Protein AF-A0A839P437-F1 (afdb_monomer_lite)

pLDDT: mean 79.45, std 20.84, range [29.23, 98.38]

Structure (mmCIF, N/CA/C/O backbone):
data_AF-A0A839P437-F1
#
_entry.id   AF-A0A839P437-F1
#
loop_
_atom_site.group_PDB
_atom_site.id
_atom_site.type_symbol
_atom_site.label_atom_id
_atom_site.label_alt_id
_atom_site.label_comp_id
_atom_site.label_asym_id
_atom_site.label_entity_id
_atom_site.label_seq_id
_atom_site.pdbx_PDB_ins_code
_atom_site.Cartn_x
_atom_site.Cartn_y
_atom_site.Cartn_z
_atom_site.occupancy
_atom_site.B_iso_or_equiv
_atom_site.auth_seq_id
_atom_site.auth_comp_id
_atom_site.auth_asym_id
_atom_site.auth_atom_id
_atom_site.pdbx_PDB_model_num
ATOM 1 N N . MET A 1 1 ? 17.035 29.977 -78.213 1.00 38.50 1 MET A N 1
ATOM 2 C CA . MET A 1 1 ? 16.455 31.043 -77.373 1.00 38.50 1 MET A CA 1
ATOM 3 C C . MET A 1 1 ? 16.737 30.672 -75.929 1.00 38.50 1 MET A C 1
ATOM 5 O O . MET A 1 1 ? 16.212 29.687 -75.433 1.00 38.50 1 MET A O 1
ATOM 9 N N . THR A 1 2 ? 17.720 31.352 -75.355 1.00 38.84 2 THR A N 1
ATOM 10 C CA . THR A 1 2 ? 18.320 31.096 -74.038 1.00 38.84 2 THR A CA 1
ATOM 11 C C . THR A 1 2 ? 17.521 31.809 -72.953 1.00 38.84 2 THR A C 1
ATOM 13 O O . THR A 1 2 ? 16.998 32.876 -73.256 1.00 38.84 2 THR A O 1
ATOM 16 N N . LEU A 1 3 ? 17.492 31.248 -71.732 1.00 29.23 3 LEU A N 1
ATOM 17 C CA . LEU A 1 3 ? 17.346 31.863 -70.385 1.00 29.23 3 LEU A CA 1
ATOM 18 C C . LEU A 1 3 ? 16.605 30.852 -69.481 1.00 29.23 3 LEU A C 1
ATOM 20 O O . LEU A 1 3 ? 15.608 30.296 -69.912 1.00 29.23 3 LEU A O 1
ATOM 24 N N . ARG A 1 4 ? 16.938 30.559 -68.222 1.00 31.55 4 ARG A N 1
ATOM 25 C CA . ARG A 1 4 ? 18.086 30.745 -67.313 1.00 31.55 4 ARG A CA 1
ATOM 26 C C . ARG A 1 4 ? 17.737 29.859 -66.090 1.00 31.55 4 ARG A C 1
ATOM 28 O O . ARG A 1 4 ? 16.561 29.738 -65.760 1.00 31.55 4 ARG A O 1
ATOM 35 N N . ARG A 1 5 ? 18.715 29.245 -65.411 1.00 40.25 5 ARG A N 1
ATOM 36 C CA . ARG A 1 5 ? 18.494 28.565 -64.112 1.00 40.25 5 ARG A CA 1
ATOM 37 C C . ARG A 1 5 ? 18.043 29.579 -63.046 1.00 40.25 5 ARG A C 1
ATOM 39 O O . ARG A 1 5 ? 18.681 30.632 -62.974 1.00 40.25 5 ARG A O 1
ATOM 46 N N . PRO A 1 6 ? 17.070 29.266 -62.171 1.00 48.81 6 PRO A N 1
ATOM 47 C CA . PRO A 1 6 ? 16.937 29.981 -60.916 1.00 48.81 6 PRO A CA 1
ATOM 48 C C . PRO A 1 6 ? 18.006 29.518 -59.918 1.00 48.81 6 PRO A C 1
ATOM 50 O O . PRO A 1 6 ? 18.280 28.333 -59.730 1.00 48.81 6 PRO A O 1
ATOM 53 N N . SER A 1 7 ? 18.642 30.532 -59.353 1.00 42.53 7 SER A N 1
ATOM 54 C CA . SER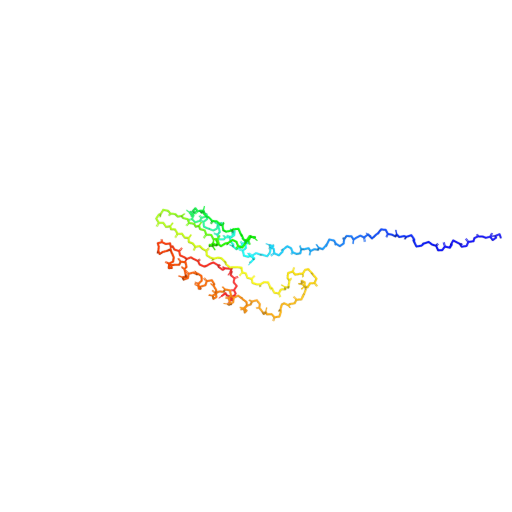 A 1 7 ? 1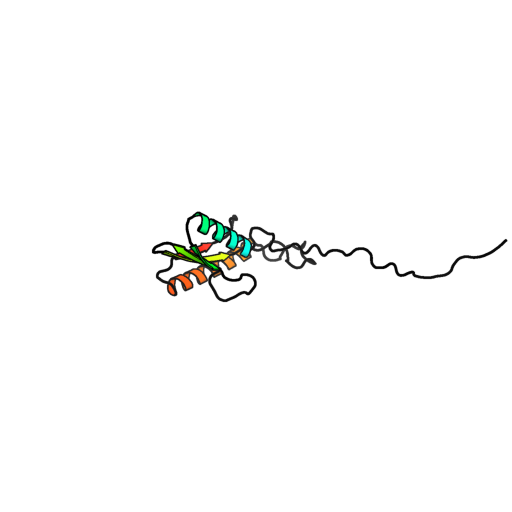9.625 30.561 -58.283 1.00 42.53 7 SER A CA 1
ATOM 55 C C . SER A 1 7 ? 18.991 30.315 -56.913 1.00 42.53 7 SER A C 1
ATOM 57 O O . SER A 1 7 ? 17.906 30.817 -56.649 1.00 42.53 7 SER A O 1
ATOM 59 N N . ASN A 1 8 ? 19.732 29.612 -56.056 1.00 45.66 8 ASN A N 1
ATOM 60 C CA . ASN A 1 8 ? 19.726 29.638 -54.591 1.00 45.66 8 ASN A CA 1
ATOM 61 C C . ASN A 1 8 ? 18.604 30.431 -53.894 1.00 45.66 8 ASN A C 1
ATOM 63 O O . ASN A 1 8 ? 18.656 31.656 -53.805 1.00 45.66 8 ASN A O 1
ATOM 67 N N . GLY A 1 9 ? 17.711 29.688 -53.249 1.00 35.50 9 GLY A N 1
ATOM 68 C CA . GLY A 1 9 ? 16.966 30.111 -52.072 1.00 35.50 9 GLY A CA 1
ATOM 69 C C . GLY A 1 9 ? 16.701 28.865 -51.238 1.00 35.50 9 GLY A C 1
ATOM 70 O O . GLY A 1 9 ? 15.994 27.967 -51.681 1.00 35.50 9 GLY A O 1
ATOM 71 N N . TRP A 1 10 ? 17.332 28.755 -50.073 1.00 35.06 10 TRP A N 1
ATOM 72 C CA . TRP A 1 10 ? 16.941 27.798 -49.042 1.00 35.06 10 TRP A CA 1
ATOM 73 C C . TRP A 1 10 ? 15.595 28.280 -48.507 1.00 35.06 10 TRP A C 1
ATOM 75 O O . TRP A 1 10 ? 15.521 29.082 -47.587 1.00 35.06 10 TRP A O 1
ATOM 85 N N . GLU A 1 11 ? 14.508 27.863 -49.141 1.00 37.38 11 GLU A N 1
ATOM 86 C CA . GLU A 1 11 ? 13.186 28.061 -48.569 1.00 37.38 11 GLU A CA 1
ATOM 87 C C . GLU A 1 11 ? 13.128 27.178 -47.321 1.00 37.38 11 GLU A C 1
ATOM 89 O O . GLU A 1 11 ? 13.173 25.948 -47.400 1.00 37.38 11 GLU A O 1
ATOM 94 N N . THR A 1 12 ? 13.171 27.810 -46.148 1.00 47.56 12 THR A N 1
ATOM 95 C CA . THR A 1 12 ? 13.027 27.132 -44.864 1.00 47.56 12 THR A CA 1
ATOM 96 C C . THR A 1 12 ? 11.665 26.459 -44.853 1.00 47.56 12 THR A C 1
ATOM 98 O O . THR A 1 12 ? 10.648 27.108 -44.605 1.00 47.56 12 THR A O 1
ATOM 101 N N . MET A 1 13 ? 11.644 25.156 -45.130 1.00 41.84 13 MET A N 1
ATOM 102 C CA . MET A 1 13 ? 10.504 24.329 -44.778 1.00 41.84 13 MET A CA 1
ATOM 103 C C . MET A 1 13 ? 10.241 24.531 -43.281 1.00 41.84 13 MET A C 1
ATOM 105 O O . MET A 1 13 ? 11.192 24.450 -42.493 1.00 41.84 13 MET A O 1
ATOM 109 N N . PRO A 1 14 ? 8.995 24.801 -42.854 1.00 50.12 14 PRO A N 1
ATOM 110 C CA . PRO A 1 14 ? 8.680 24.704 -41.440 1.00 50.12 14 PRO A CA 1
ATOM 111 C C . PRO A 1 14 ? 9.051 23.282 -40.995 1.00 50.12 14 PRO A C 1
ATOM 113 O O . PRO A 1 14 ? 8.781 22.340 -41.752 1.00 50.12 14 PRO A O 1
ATOM 116 N N . PRO A 1 15 ? 9.685 23.088 -39.823 1.00 43.69 15 PRO A N 1
ATOM 117 C CA . PRO A 1 15 ? 9.915 21.749 -39.305 1.00 43.69 15 PRO A CA 1
ATOM 118 C C . PRO A 1 15 ? 8.552 21.062 -39.178 1.00 43.69 15 PRO A C 1
ATOM 120 O O . PRO A 1 15 ? 7.758 21.356 -38.287 1.00 43.69 15 PRO A O 1
ATOM 123 N N . THR A 1 16 ? 8.249 20.197 -40.144 1.00 44.03 16 THR A N 1
ATOM 124 C CA . THR A 1 16 ? 7.063 19.356 -40.121 1.00 44.03 16 THR A CA 1
ATOM 125 C C . THR A 1 16 ? 7.400 18.154 -39.263 1.00 44.03 16 THR A C 1
ATOM 127 O O . THR A 1 16 ? 8.492 17.597 -39.359 1.00 44.03 16 THR A O 1
ATOM 130 N N . SER A 1 17 ? 6.420 17.747 -38.468 1.00 44.31 17 SER A N 1
ATOM 131 C CA . SER A 1 17 ? 6.465 16.615 -37.551 1.00 44.31 17 SER A CA 1
ATOM 132 C C . SER A 1 17 ? 7.165 16.917 -36.232 1.00 44.31 17 SER A C 1
ATOM 134 O O . SER A 1 17 ? 8.248 16.426 -35.927 1.00 44.31 17 SER A O 1
ATOM 136 N N . ASN A 1 18 ? 6.447 17.689 -35.416 1.00 45.66 18 ASN A N 1
ATOM 137 C CA . ASN A 1 18 ? 5.951 17.238 -34.116 1.00 45.66 18 ASN A CA 1
ATOM 138 C C . ASN A 1 18 ? 6.185 15.725 -33.900 1.00 45.66 18 ASN A C 1
ATOM 140 O O . ASN A 1 18 ? 5.302 14.903 -34.135 1.00 45.66 18 ASN A O 1
ATOM 144 N N . GLN A 1 19 ? 7.397 15.337 -33.500 1.00 43.78 19 GLN A N 1
ATOM 145 C CA . GLN A 1 19 ? 7.551 14.136 -32.701 1.00 43.78 19 GLN A CA 1
ATOM 146 C C . GLN A 1 19 ? 6.885 14.504 -31.385 1.00 43.78 19 GLN A C 1
ATOM 148 O O . GLN A 1 19 ? 7.509 15.089 -30.503 1.00 43.78 19 GLN A O 1
ATOM 153 N N . GLU A 1 20 ? 5.579 14.239 -31.311 1.00 44.22 20 GLU A N 1
ATOM 154 C CA . GLU A 1 20 ? 4.930 13.898 -30.058 1.00 44.22 20 GLU A CA 1
ATOM 155 C C . GLU A 1 20 ? 5.886 12.921 -29.387 1.00 44.22 20 GLU A C 1
ATOM 157 O O . GLU A 1 20 ? 6.015 11.762 -29.785 1.00 44.22 20 GLU A O 1
ATOM 162 N N . LEU A 1 21 ? 6.674 13.449 -28.451 1.0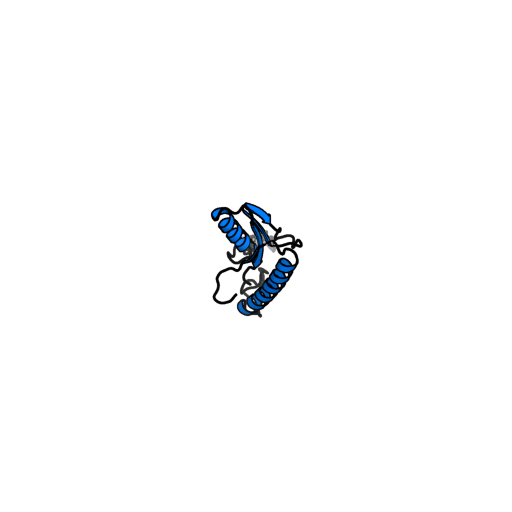0 44.88 21 LEU A N 1
ATOM 163 C CA . LEU A 1 21 ? 7.401 12.650 -27.497 1.00 44.88 21 LEU A CA 1
ATOM 164 C C . LEU A 1 21 ? 6.314 11.770 -26.913 1.00 44.88 21 LEU A C 1
ATOM 166 O O . LEU A 1 21 ? 5.458 12.270 -26.185 1.00 44.88 21 LEU A O 1
ATOM 170 N N . ILE A 1 22 ? 6.290 10.499 -27.315 1.00 46.69 22 ILE A N 1
ATOM 171 C CA . ILE A 1 22 ? 5.457 9.487 -26.692 1.00 46.69 22 ILE A CA 1
ATOM 172 C C . ILE A 1 22 ? 5.984 9.446 -25.264 1.00 46.69 22 ILE A C 1
ATOM 174 O O . ILE A 1 22 ? 6.925 8.719 -24.944 1.00 46.69 22 ILE A O 1
ATOM 178 N N . SER A 1 23 ? 5.454 10.324 -24.413 1.00 45.25 23 SER A N 1
ATOM 179 C CA . SER A 1 23 ? 5.627 10.236 -22.987 1.00 45.25 23 SER A CA 1
ATOM 180 C C . SER A 1 23 ? 4.886 8.962 -22.659 1.00 45.25 23 SER A C 1
ATOM 182 O O . SER A 1 23 ? 3.659 8.954 -22.576 1.00 45.25 23 SER A O 1
ATOM 184 N N . VAL A 1 24 ? 5.622 7.854 -22.608 1.00 51.78 24 VAL A N 1
ATOM 185 C CA . VAL A 1 24 ? 5.114 6.615 -22.049 1.00 51.78 24 VAL A CA 1
ATOM 186 C C . VAL A 1 24 ? 4.635 7.018 -20.669 1.00 51.78 24 VAL A C 1
ATOM 188 O O . VAL A 1 24 ? 5.453 7.338 -19.805 1.00 51.78 24 VAL A O 1
ATOM 191 N N . ASP A 1 25 ? 3.320 7.139 -20.507 1.00 61.06 25 ASP A N 1
ATOM 192 C CA . ASP A 1 25 ? 2.738 7.527 -19.242 1.00 61.06 25 ASP A CA 1
ATOM 193 C C . ASP A 1 25 ? 3.116 6.425 -18.260 1.00 61.06 25 ASP A C 1
ATOM 195 O O . ASP A 1 25 ? 2.595 5.314 -18.289 1.00 61.06 25 ASP A O 1
ATOM 199 N N . VAL A 1 26 ? 4.120 6.697 -17.437 1.00 57.41 26 VAL A N 1
ATOM 200 C CA . VAL A 1 26 ? 4.666 5.741 -16.475 1.00 57.41 26 VAL A CA 1
ATOM 201 C C . VAL A 1 26 ? 3.669 5.428 -15.361 1.00 57.41 26 VAL A C 1
ATOM 203 O O . VAL A 1 26 ? 3.897 4.481 -14.607 1.00 57.41 26 VAL A O 1
ATOM 206 N N . THR A 1 27 ? 2.569 6.184 -15.272 1.00 64.56 27 THR A N 1
ATOM 207 C CA . THR A 1 27 ? 1.411 5.848 -14.441 1.00 64.56 27 THR A CA 1
ATOM 208 C C . THR A 1 27 ? 0.477 4.843 -15.115 1.00 64.56 27 THR A C 1
ATOM 210 O O . THR A 1 27 ? -0.388 4.297 -14.448 1.00 64.56 27 THR A O 1
ATOM 213 N N . SER A 1 28 ? 0.680 4.488 -16.389 1.00 75.06 28 SER A N 1
ATOM 214 C CA . SER A 1 28 ? -0.127 3.463 -17.074 1.00 75.06 28 SER A CA 1
ATOM 215 C C . SER A 1 28 ? 0.226 2.029 -16.658 1.00 75.06 28 SER A C 1
ATOM 217 O O . SER A 1 28 ? -0.592 1.118 -16.788 1.00 75.06 28 SER A O 1
ATOM 219 N N . ALA A 1 29 ? 1.433 1.801 -16.124 1.00 85.75 29 ALA A N 1
ATOM 220 C CA . ALA A 1 29 ? 1.832 0.483 -15.644 1.00 85.75 29 ALA A CA 1
ATOM 221 C C . ALA A 1 29 ? 0.983 0.082 -14.429 1.00 85.75 29 ALA A C 1
ATOM 223 O O . ALA A 1 29 ? 0.994 0.766 -13.408 1.00 85.75 29 ALA A O 1
ATOM 224 N N . TRP A 1 30 ? 0.291 -1.056 -14.490 1.00 90.88 30 TRP A N 1
ATOM 225 C CA . TRP A 1 30 ? -0.612 -1.503 -13.417 1.00 90.88 30 TRP A CA 1
ATOM 226 C C . TRP A 1 30 ? 0.076 -1.649 -12.045 1.00 90.88 30 TRP A C 1
ATOM 228 O O . TRP A 1 30 ? -0.554 -1.459 -11.012 1.00 90.88 30 TRP A O 1
ATOM 238 N N . TYR A 1 31 ? 1.378 -1.949 -12.038 1.00 91.75 31 TYR A N 1
ATOM 239 C CA . TYR A 1 31 ? 2.202 -2.102 -10.835 1.00 91.75 31 TYR A CA 1
ATOM 240 C C . TYR A 1 31 ? 2.792 -0.779 -10.321 1.00 91.75 31 TYR A C 1
ATOM 242 O O . TYR A 1 31 ? 3.598 -0.776 -9.386 1.00 91.75 31 TYR A O 1
ATOM 250 N N . TRP A 1 32 ? 2.458 0.348 -10.951 1.00 91.25 32 TRP A N 1
ATOM 251 C CA . TRP A 1 32 ? 2.792 1.669 -10.435 1.00 91.25 32 TRP A CA 1
ATOM 252 C C . TRP A 1 32 ? 2.069 1.912 -9.104 1.00 91.25 32 TRP A C 1
ATOM 254 O O . TRP A 1 32 ? 0.919 1.522 -8.941 1.00 91.25 32 TRP A O 1
ATOM 264 N N . GLU A 1 33 ? 2.741 2.557 -8.147 1.00 90.50 33 GLU A N 1
ATOM 265 C CA . GLU A 1 33 ? 2.278 2.642 -6.754 1.00 90.50 33 GLU A CA 1
ATOM 266 C C . GLU A 1 33 ? 0.852 3.191 -6.623 1.00 90.50 33 GLU A C 1
ATOM 268 O O . GLU A 1 33 ? 0.048 2.575 -5.934 1.00 90.50 33 GLU A O 1
ATOM 273 N N . GLY A 1 34 ? 0.487 4.264 -7.332 1.00 89.69 34 GLY A N 1
ATOM 274 C CA . GLY A 1 34 ? -0.879 4.788 -7.244 1.00 89.69 34 GLY A CA 1
ATOM 275 C C . GLY A 1 34 ? -1.938 3.873 -7.872 1.00 89.69 34 GLY A C 1
ATOM 276 O O . GLY A 1 34 ? -3.027 3.766 -7.324 1.00 89.69 34 GLY A O 1
ATOM 277 N N . ASN A 1 35 ? -1.614 3.104 -8.918 1.00 92.44 35 ASN A N 1
ATOM 278 C CA . ASN A 1 35 ? -2.540 2.099 -9.463 1.00 92.44 35 ASN A CA 1
ATOM 279 C C . ASN A 1 35 ? -2.769 0.949 -8.477 1.00 92.44 35 ASN A C 1
ATOM 281 O O . ASN A 1 35 ? -3.870 0.404 -8.388 1.00 92.44 35 ASN A O 1
ATOM 285 N N . VAL A 1 36 ? -1.731 0.586 -7.723 1.00 94.69 36 VAL A N 1
ATOM 286 C CA . VAL A 1 36 ? -1.819 -0.416 -6.657 1.00 94.69 36 VAL A CA 1
ATOM 287 C C . VAL A 1 36 ? -2.640 0.136 -5.495 1.00 94.69 36 VAL A C 1
ATOM 289 O O . VAL A 1 36 ? -3.511 -0.568 -4.992 1.00 94.69 36 VAL A O 1
ATOM 292 N N . VAL A 1 37 ? -2.434 1.402 -5.111 1.00 94.75 37 VAL A N 1
ATOM 293 C CA . VAL A 1 37 ? -3.271 2.099 -4.121 1.00 94.75 37 VAL A CA 1
ATOM 294 C C . VAL A 1 37 ? -4.738 2.061 -4.556 1.00 94.75 37 VAL A C 1
ATOM 296 O O . VAL A 1 37 ? -5.586 1.641 -3.774 1.00 94.75 37 VAL A O 1
ATOM 299 N N . ASP A 1 38 ? -5.040 2.404 -5.809 1.00 94.56 38 ASP A N 1
ATOM 300 C CA . ASP A 1 38 ? -6.403 2.376 -6.350 1.00 94.56 38 ASP A CA 1
ATOM 301 C C . ASP A 1 38 ? -6.997 0.960 -6.366 1.00 94.56 38 ASP A C 1
ATOM 303 O O . ASP A 1 38 ? -8.195 0.773 -6.148 1.00 94.56 38 ASP A O 1
ATOM 307 N N . ALA A 1 39 ? -6.176 -0.062 -6.629 1.00 96.75 39 ALA A N 1
ATOM 308 C CA . ALA A 1 39 ? -6.602 -1.458 -6.576 1.00 96.75 39 ALA A CA 1
ATOM 309 C C . ALA A 1 39 ? -6.951 -1.903 -5.152 1.00 96.75 39 ALA A C 1
ATOM 311 O O . ALA A 1 39 ? -7.997 -2.523 -4.950 1.00 96.75 39 ALA A O 1
ATOM 312 N N . VAL A 1 40 ? -6.120 -1.545 -4.171 1.00 97.69 40 VAL A N 1
ATOM 313 C CA . VAL A 1 40 ? -6.368 -1.818 -2.749 1.00 97.69 40 VAL A CA 1
ATOM 314 C C . VAL A 1 40 ? -7.609 -1.070 -2.268 1.00 97.69 40 VAL A C 1
ATOM 316 O O . VAL A 1 40 ? -8.463 -1.662 -1.615 1.00 97.69 40 VAL A O 1
ATOM 319 N N . GLU A 1 41 ? -7.755 0.202 -2.634 1.00 97.25 41 GLU A N 1
ATOM 320 C CA . GLU A 1 41 ? -8.924 1.019 -2.309 1.00 97.25 41 GLU A CA 1
ATOM 321 C C . GLU A 1 41 ? -10.219 0.372 -2.813 1.00 97.25 41 GLU A C 1
ATOM 323 O O . GLU A 1 41 ? -11.151 0.153 -2.037 1.00 97.25 41 GLU A O 1
ATOM 328 N N . ARG A 1 42 ? -10.258 -0.007 -4.097 1.00 98.12 42 ARG A N 1
ATOM 329 C CA . ARG A 1 42 ? -11.411 -0.696 -4.696 1.00 98.12 42 ARG A CA 1
ATOM 330 C C . ARG A 1 42 ? -11.725 -2.015 -3.998 1.00 98.12 42 ARG A C 1
ATOM 332 O O . ARG A 1 42 ? -12.895 -2.305 -3.764 1.00 98.12 42 ARG A O 1
ATOM 339 N N . HIS A 1 43 ? -10.703 -2.801 -3.660 1.00 98.12 43 HIS A N 1
ATOM 340 C CA . HIS A 1 43 ? -10.885 -4.056 -2.934 1.00 98.12 43 HIS A CA 1
ATOM 341 C C . HIS A 1 43 ? -11.488 -3.828 -1.540 1.00 98.12 43 HIS A C 1
ATOM 343 O O . HIS A 1 43 ? -12.456 -4.491 -1.178 1.00 98.12 43 HIS A O 1
ATOM 349 N N . LEU A 1 44 ? -10.974 -2.851 -0.788 1.00 98.12 44 LEU A N 1
ATOM 350 C CA . LEU A 1 44 ? -11.474 -2.507 0.545 1.00 98.12 44 LEU A CA 1
ATOM 351 C C . LEU A 1 44 ? -12.924 -2.012 0.505 1.00 98.12 44 LEU A C 1
ATOM 353 O O . LEU A 1 44 ? -13.737 -2.444 1.321 1.00 98.12 44 LEU A O 1
ATOM 357 N N . LEU A 1 45 ? -13.264 -1.148 -0.455 1.00 98.12 45 LEU A N 1
ATOM 358 C CA . LEU A 1 45 ? -14.639 -0.684 -0.658 1.00 98.12 45 LEU A CA 1
ATOM 359 C C . LEU A 1 45 ? -15.590 -1.851 -0.956 1.00 98.12 45 LEU A C 1
ATOM 361 O O . LEU A 1 45 ? -16.695 -1.897 -0.416 1.00 98.12 45 LEU A O 1
ATOM 365 N N . TRP A 1 46 ? -15.155 -2.809 -1.779 1.00 98.19 46 TRP A N 1
ATOM 366 C CA . TRP A 1 46 ? -15.933 -4.007 -2.097 1.00 98.19 46 TRP A CA 1
ATOM 367 C C . TRP A 1 46 ? -16.111 -4.937 -0.883 1.00 98.19 46 TRP A C 1
ATOM 369 O O . TRP A 1 46 ? -17.191 -5.489 -0.697 1.00 98.19 46 TRP A O 1
ATOM 379 N N . ASP A 1 47 ? -15.102 -5.034 -0.011 1.00 97.81 47 ASP A N 1
ATOM 380 C CA . ASP A 1 47 ? -15.147 -5.776 1.265 1.00 97.81 47 ASP A CA 1
ATOM 381 C C . ASP A 1 47 ? -15.875 -5.008 2.400 1.00 97.81 47 ASP A C 1
ATOM 383 O O . ASP A 1 47 ? -15.868 -5.409 3.565 1.00 97.81 47 ASP A O 1
ATOM 387 N N . GLY A 1 48 ? -16.526 -3.881 2.089 1.00 97.62 48 GLY A N 1
ATOM 388 C CA . GLY A 1 48 ? -17.362 -3.135 3.036 1.00 97.62 48 GLY A CA 1
ATOM 389 C C . GLY A 1 48 ? -16.598 -2.218 3.995 1.00 97.62 48 GLY A C 1
ATOM 390 O O . GLY A 1 48 ? -17.157 -1.758 4.996 1.00 97.62 48 GLY A O 1
ATOM 391 N N . TRP A 1 49 ? -15.332 -1.922 3.708 1.00 98.38 49 TRP A N 1
ATOM 392 C CA . TRP A 1 49 ? -14.591 -0.885 4.418 1.00 98.38 49 TRP A CA 1
ATOM 393 C C . TRP A 1 49 ? -14.954 0.508 3.906 1.00 98.38 49 TRP A C 1
ATOM 395 O O . TRP A 1 49 ? -15.291 0.711 2.741 1.00 98.38 49 TRP A O 1
ATOM 405 N N . LYS A 1 50 ? -14.824 1.507 4.779 1.00 98.06 50 LYS A N 1
ATOM 406 C CA . LYS A 1 50 ? -14.897 2.926 4.420 1.00 98.06 50 LYS A CA 1
ATOM 407 C C . LYS A 1 50 ? -13.492 3.494 4.316 1.00 98.06 50 LYS A C 1
ATOM 409 O O . LYS A 1 50 ? -12.706 3.338 5.246 1.00 98.06 50 LYS A O 1
ATOM 414 N N . ILE A 1 51 ? -13.190 4.198 3.233 1.00 97.31 51 ILE A N 1
ATOM 415 C CA . ILE A 1 51 ? -11.922 4.918 3.081 1.00 97.31 51 ILE A CA 1
ATOM 416 C C . ILE A 1 51 ? -12.034 6.247 3.824 1.00 97.31 51 ILE A C 1
ATOM 418 O O . ILE A 1 51 ? -12.923 7.048 3.548 1.00 97.31 51 ILE A O 1
ATOM 422 N N . VAL A 1 52 ? -11.152 6.465 4.798 1.00 95.06 52 VAL A N 1
ATOM 423 C CA . VAL A 1 52 ? -11.145 7.666 5.657 1.00 95.06 52 VAL A CA 1
ATOM 424 C C . VAL A 1 52 ? -9.917 8.547 5.432 1.00 95.06 52 VAL A C 1
ATOM 426 O O . VAL A 1 52 ? -9.808 9.624 6.013 1.00 95.06 52 VAL A O 1
ATOM 429 N N . GLY A 1 53 ? -8.982 8.106 4.590 1.00 91.44 53 GLY A N 1
ATOM 430 C CA . GLY A 1 53 ? -7.846 8.908 4.161 1.00 91.44 53 GLY A CA 1
ATOM 431 C C . GLY A 1 53 ? -7.019 8.205 3.092 1.00 91.44 53 GLY A C 1
ATOM 432 O O . GLY A 1 53 ? -6.880 6.985 3.111 1.00 91.44 53 GLY A O 1
ATOM 433 N N . LYS A 1 54 ? -6.450 8.999 2.189 1.00 90.38 54 LYS A N 1
ATOM 434 C CA . LYS A 1 54 ? -5.540 8.572 1.126 1.00 90.38 54 LYS A CA 1
ATOM 435 C C . LYS A 1 54 ? -4.428 9.604 1.024 1.00 90.38 54 LYS A C 1
ATOM 437 O O . LYS A 1 54 ? -4.717 10.802 0.998 1.00 90.38 54 LYS A O 1
ATOM 442 N N . ALA A 1 55 ? -3.175 9.163 1.041 1.00 81.50 55 ALA A N 1
ATOM 443 C CA . ALA A 1 55 ? -2.068 10.072 0.787 1.00 81.50 55 ALA A CA 1
ATOM 444 C C . ALA A 1 55 ? -2.073 10.461 -0.692 1.00 81.50 55 ALA A C 1
ATOM 446 O O . ALA A 1 55 ? -2.307 9.630 -1.568 1.00 81.50 55 ALA A O 1
ATOM 447 N N . ASP A 1 56 ? -1.797 11.729 -0.975 1.00 68.38 56 ASP A N 1
ATOM 448 C CA . ASP A 1 56 ? -1.557 12.152 -2.343 1.00 68.38 56 ASP A CA 1
ATOM 449 C C . ASP A 1 56 ? -0.179 11.635 -2.785 1.00 68.38 56 ASP A C 1
ATOM 451 O O . ASP A 1 56 ? 0.879 12.126 -2.376 1.00 68.38 56 ASP A O 1
ATOM 455 N N . THR A 1 57 ? -0.211 10.595 -3.618 1.00 55.72 57 THR A N 1
ATOM 456 C CA . THR A 1 57 ? 0.964 9.917 -4.173 1.00 55.72 57 THR A CA 1
ATOM 457 C C . THR A 1 57 ? 1.819 10.837 -5.050 1.00 55.72 57 THR A C 1
ATOM 459 O O . THR A 1 57 ? 2.995 10.543 -5.270 1.00 55.72 57 THR A O 1
ATOM 462 N N . LEU A 1 58 ? 1.276 11.965 -5.533 1.00 55.31 58 LEU A N 1
ATOM 463 C CA . LEU A 1 58 ? 2.027 12.954 -6.310 1.00 55.31 58 LEU A CA 1
ATOM 464 C C . LEU A 1 58 ? 2.808 13.926 -5.413 1.00 55.31 58 LEU A C 1
ATOM 466 O O . LEU A 1 58 ? 3.903 14.351 -5.790 1.00 55.31 58 LEU A O 1
ATOM 470 N N . SER A 1 59 ? 2.309 14.243 -4.213 1.00 51.78 59 SER A N 1
ATOM 471 C CA . SER A 1 59 ? 2.912 15.264 -3.339 1.00 51.78 59 SER A CA 1
ATOM 472 C C . SER A 1 59 ? 3.942 14.749 -2.328 1.00 51.78 59 SER A C 1
ATOM 474 O O . SER A 1 59 ? 4.537 15.556 -1.613 1.00 51.78 59 SER A O 1
ATOM 476 N N . LYS A 1 60 ? 4.223 13.435 -2.265 1.00 52.50 60 LYS A N 1
ATOM 477 C CA . LYS A 1 60 ? 5.137 12.827 -1.263 1.00 52.50 60 LYS A CA 1
ATOM 478 C C . LYS A 1 60 ? 4.803 13.243 0.183 1.00 52.50 60 LYS A C 1
ATOM 480 O O . LYS A 1 60 ? 5.696 13.309 1.037 1.00 52.50 60 LYS A O 1
ATOM 485 N N . ALA A 1 61 ? 3.542 13.576 0.459 1.00 43.34 61 ALA A N 1
ATOM 486 C CA . ALA A 1 61 ? 3.117 14.038 1.772 1.00 43.34 61 ALA A CA 1
ATOM 487 C C . ALA A 1 61 ? 3.396 12.969 2.846 1.00 43.34 61 ALA A C 1
ATOM 489 O O . ALA A 1 61 ? 3.297 11.766 2.603 1.00 43.34 61 ALA A O 1
ATOM 490 N N . ARG A 1 62 ? 3.771 13.400 4.057 1.00 54.47 62 ARG A N 1
ATOM 491 C CA . ARG A 1 62 ? 4.062 12.487 5.174 1.00 54.47 62 ARG A CA 1
ATOM 492 C C . ARG A 1 62 ? 2.763 11.831 5.657 1.00 54.47 62 ARG A C 1
ATOM 494 O O . ARG A 1 62 ? 1.929 12.497 6.260 1.00 54.47 62 ARG A O 1
ATOM 501 N N . GLY A 1 63 ? 2.616 10.528 5.428 1.00 72.31 63 GLY A N 1
ATOM 502 C CA . GLY A 1 63 ? 1.456 9.748 5.857 1.00 72.31 63 GLY A CA 1
ATOM 503 C C . GLY A 1 63 ? 1.565 8.265 5.497 1.00 72.31 63 GLY A C 1
ATOM 504 O O . GLY A 1 63 ? 2.561 7.823 4.917 1.00 72.31 63 GLY A O 1
ATOM 505 N N . VAL A 1 64 ? 0.551 7.499 5.898 1.00 86.06 64 VAL A N 1
ATOM 506 C CA . VAL A 1 64 ? 0.267 6.159 5.354 1.00 86.06 64 VAL A CA 1
ATOM 507 C C . VAL A 1 64 ? -0.519 6.306 4.060 1.00 86.06 64 VAL A C 1
ATOM 509 O O . VAL A 1 64 ? -1.285 7.263 3.933 1.00 86.06 64 VAL A O 1
ATOM 512 N N . ASP A 1 65 ? -0.334 5.377 3.128 1.00 91.56 65 ASP A N 1
ATOM 513 C CA . ASP A 1 65 ? -0.873 5.506 1.773 1.00 91.56 65 ASP A CA 1
ATOM 514 C C . ASP A 1 65 ? -2.404 5.431 1.755 1.00 91.56 65 ASP A C 1
ATOM 516 O O . ASP A 1 65 ? -3.054 6.233 1.082 1.00 91.56 65 ASP A O 1
ATOM 520 N N . LEU A 1 66 ? -2.990 4.547 2.572 1.00 94.94 66 LEU A N 1
ATOM 521 C CA . LEU A 1 66 ? -4.435 4.466 2.791 1.00 94.94 66 LEU A CA 1
ATOM 522 C C . LEU A 1 66 ? -4.788 4.300 4.269 1.00 94.94 66 LEU A C 1
ATOM 524 O O . LEU A 1 66 ? -4.068 3.685 5.059 1.00 94.94 66 LEU A O 1
ATOM 528 N N . LYS A 1 67 ? -5.960 4.822 4.627 1.00 96.25 67 LYS A N 1
ATOM 529 C CA . LYS A 1 67 ? -6.633 4.594 5.903 1.00 96.25 67 LYS A CA 1
ATOM 530 C C . LYS A 1 67 ? -8.054 4.137 5.630 1.00 96.25 67 LYS A C 1
ATOM 532 O O . LYS A 1 67 ? -8.800 4.820 4.926 1.00 96.25 67 LYS A O 1
ATOM 537 N N . ALA A 1 68 ? -8.439 3.028 6.239 1.00 97.88 68 ALA A N 1
ATOM 538 C CA . ALA A 1 68 ? -9.777 2.479 6.136 1.00 97.88 68 ALA A CA 1
ATOM 539 C C . ALA A 1 68 ? -10.362 2.184 7.520 1.00 97.88 68 ALA A C 1
ATOM 541 O O . ALA A 1 68 ? -9.636 1.979 8.492 1.00 97.88 68 ALA A O 1
ATOM 542 N N . SER A 1 69 ? -11.686 2.172 7.621 1.00 98.00 69 SER A N 1
ATOM 543 C CA . SER A 1 69 ? -12.387 1.822 8.852 1.00 98.00 69 SER A CA 1
ATOM 544 C C . SER A 1 69 ? -13.628 0.980 8.585 1.00 98.00 69 SER A C 1
ATOM 546 O O . SER A 1 69 ? -14.274 1.079 7.540 1.00 98.00 69 SER A O 1
ATOM 548 N N . ARG A 1 70 ? -13.968 0.145 9.562 1.00 97.06 70 ARG A N 1
ATOM 549 C CA . ARG A 1 70 ? -15.259 -0.541 9.685 1.00 97.06 70 ARG A CA 1
ATOM 550 C C . ARG A 1 70 ? -15.626 -0.627 11.172 1.00 97.06 70 ARG A C 1
ATOM 552 O O . ARG A 1 70 ? -14.780 -0.299 12.004 1.00 97.06 70 ARG A O 1
ATOM 559 N N . PRO A 1 71 ? -16.861 -0.993 11.556 1.00 97.06 71 PRO A N 1
ATOM 560 C CA . PRO A 1 71 ? -17.259 -0.990 12.963 1.00 97.06 71 PRO A CA 1
ATOM 561 C C . PRO A 1 71 ? -16.255 -1.737 13.857 1.00 97.06 71 PRO A C 1
ATOM 563 O O . PRO A 1 71 ? -15.977 -2.913 13.638 1.00 97.06 71 PRO A O 1
ATOM 566 N N . GLY A 1 72 ? -15.676 -1.017 14.824 1.00 96.12 72 GLY A N 1
ATOM 567 C CA . GLY A 1 72 ? -14.686 -1.544 15.768 1.00 96.12 72 GLY A CA 1
ATOM 568 C C . GLY A 1 72 ? -13.277 -1.784 15.213 1.00 96.12 72 GLY A C 1
ATOM 569 O O . GLY A 1 72 ? -12.457 -2.343 15.932 1.00 96.12 72 GLY A O 1
ATOM 570 N N . ARG A 1 73 ? -12.973 -1.409 13.961 1.00 97.75 73 ARG A N 1
ATOM 571 C CA . ARG A 1 73 ? -11.679 -1.699 13.320 1.00 97.75 73 ARG A CA 1
ATOM 572 C C . ARG A 1 73 ? -11.166 -0.510 12.516 1.00 97.75 73 ARG A C 1
ATOM 574 O O . ARG A 1 73 ? -11.885 0.056 11.691 1.00 97.75 73 ARG A O 1
ATOM 581 N N . 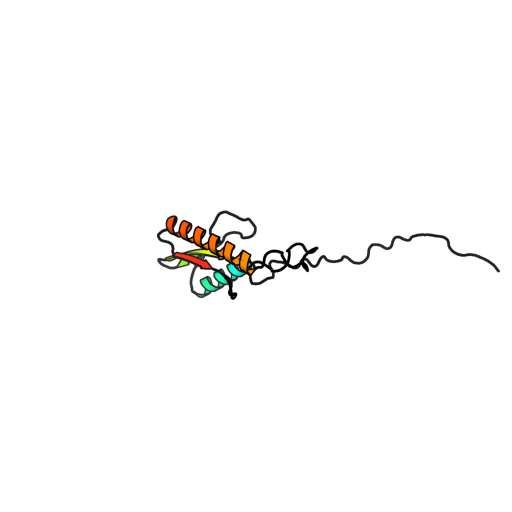SER A 1 74 ? -9.899 -0.173 12.727 1.00 97.31 74 SER A N 1
ATOM 582 C CA . SER A 1 74 ? -9.160 0.811 11.932 1.00 97.31 74 SER A CA 1
ATOM 583 C C . SER A 1 74 ? -8.007 0.111 11.234 1.00 97.31 74 SER A C 1
ATOM 585 O O . SER A 1 74 ? -7.308 -0.676 11.862 1.00 97.31 74 SER A O 1
ATOM 587 N N . LEU A 1 75 ? -7.807 0.403 9.955 1.00 98.00 75 LEU A N 1
ATOM 588 C CA . LEU A 1 75 ? -6.780 -0.207 9.123 1.00 98.00 75 LEU A CA 1
ATOM 589 C C . LEU A 1 75 ? -5.909 0.887 8.504 1.00 98.00 75 LEU A C 1
ATOM 591 O O . LEU A 1 75 ? -6.413 1.797 7.841 1.00 98.00 75 LEU A O 1
ATOM 595 N N . LEU A 1 76 ? -4.601 0.792 8.717 1.00 97.06 76 LEU A N 1
ATOM 596 C CA . LEU A 1 76 ? -3.594 1.631 8.078 1.00 97.06 76 LEU A CA 1
ATOM 597 C C . LEU A 1 76 ? -2.831 0.774 7.071 1.00 97.06 76 LEU A C 1
ATOM 599 O O . LEU A 1 76 ? -2.286 -0.266 7.440 1.00 97.06 76 LEU A O 1
ATOM 603 N N . ILE A 1 77 ? -2.788 1.204 5.811 1.00 97.44 77 ILE A N 1
ATOM 604 C CA . ILE A 1 77 ? -2.131 0.452 4.742 1.00 97.44 77 ILE A CA 1
ATOM 605 C C . ILE A 1 77 ? -0.952 1.248 4.190 1.00 97.44 77 ILE A C 1
ATOM 607 O O . ILE A 1 77 ? -1.106 2.393 3.761 1.00 97.44 77 ILE A O 1
ATOM 611 N N . GLU A 1 78 ? 0.216 0.611 4.180 1.00 95.50 78 GLU A N 1
ATOM 612 C CA . GLU A 1 78 ? 1.349 1.016 3.352 1.00 95.50 78 GLU A CA 1
ATOM 613 C C . GLU A 1 78 ? 1.303 0.235 2.042 1.00 95.50 78 GLU A C 1
ATOM 615 O O . GLU A 1 78 ? 1.209 -0.990 2.048 1.00 95.50 78 GLU A O 1
ATOM 620 N N . VAL A 1 79 ? 1.411 0.928 0.920 1.00 94.94 79 VAL A N 1
ATOM 621 C CA . VAL A 1 79 ? 1.402 0.351 -0.418 1.00 94.94 79 VAL A CA 1
ATOM 622 C C . VAL A 1 79 ? 2.772 0.559 -1.055 1.00 94.94 79 VAL A C 1
ATOM 624 O O . VAL A 1 79 ? 3.436 1.578 -0.859 1.00 94.94 79 VAL A O 1
ATOM 627 N N . LYS A 1 80 ? 3.238 -0.420 -1.825 1.00 94.00 80 LYS A N 1
ATOM 628 C CA . LYS A 1 80 ? 4.429 -0.272 -2.668 1.00 94.00 80 LYS A CA 1
ATOM 629 C C . LYS A 1 80 ? 4.110 -0.704 -4.084 1.00 94.00 80 LYS A C 1
ATOM 631 O O . LYS A 1 80 ? 3.411 -1.683 -4.280 1.00 94.00 80 LYS A O 1
ATOM 636 N N . GLY A 1 81 ? 4.645 0.008 -5.073 1.00 93.06 81 GLY A N 1
ATOM 637 C CA . GLY A 1 81 ? 4.642 -0.453 -6.464 1.00 93.06 81 GLY A CA 1
ATOM 638 C C . GLY A 1 81 ? 5.748 -1.474 -6.761 1.00 93.06 81 GLY A C 1
ATOM 639 O O . GLY A 1 81 ? 6.484 -1.899 -5.870 1.00 93.06 81 GLY A O 1
ATOM 640 N N . TYR A 1 82 ? 5.923 -1.815 -8.040 1.00 92.44 82 TYR A N 1
ATOM 641 C CA . TYR A 1 82 ? 7.092 -2.556 -8.532 1.00 92.44 82 TYR A CA 1
ATOM 642 C C . TYR A 1 82 ? 8.035 -1.658 -9.348 1.00 92.44 82 TYR A C 1
ATOM 644 O O . TYR A 1 82 ? 7.579 -0.800 -10.113 1.00 92.44 82 TYR A O 1
ATOM 652 N N . PRO A 1 83 ? 9.362 -1.814 -9.227 1.00 87.69 83 PRO A N 1
ATOM 653 C CA . PRO A 1 83 ? 10.305 -1.051 -10.033 1.00 87.69 83 PRO A CA 1
ATOM 654 C C . PRO A 1 83 ? 10.228 -1.455 -11.512 1.00 87.69 83 PRO A C 1
ATOM 656 O O . PRO A 1 83 ? 10.368 -2.619 -11.868 1.00 87.69 83 PRO A O 1
ATOM 659 N N . ALA A 1 84 ? 10.078 -0.470 -12.401 1.00 84.94 84 ALA A N 1
ATOM 660 C CA . ALA A 1 84 ? 10.162 -0.704 -13.844 1.00 84.94 84 ALA A CA 1
ATOM 661 C C . ALA A 1 84 ? 11.578 -1.141 -14.267 1.00 84.94 84 ALA A C 1
ATOM 663 O O . ALA A 1 84 ? 12.566 -0.631 -13.723 1.00 84.94 84 ALA A O 1
ATOM 664 N N . SER A 1 85 ? 11.674 -2.010 -15.275 1.00 77.88 85 SER A N 1
ATOM 665 C CA . SER A 1 85 ? 12.934 -2.510 -15.847 1.00 77.88 85 SER A CA 1
ATOM 666 C C . SER A 1 85 ? 13.696 -1.478 -16.683 1.00 77.88 85 SER A C 1
ATOM 668 O O . SER A 1 85 ? 14.912 -1.595 -16.809 1.00 77.88 85 SER A O 1
ATOM 670 N N . THR A 1 86 ? 13.021 -0.447 -17.191 1.00 76.69 86 THR A N 1
ATOM 671 C CA . THR A 1 86 ? 13.610 0.620 -18.013 1.00 76.69 86 THR A CA 1
ATOM 672 C C . THR A 1 86 ? 13.552 1.985 -17.327 1.00 76.69 86 THR A C 1
ATOM 674 O O . THR A 1 86 ? 12.868 2.174 -16.306 1.00 76.69 86 THR A O 1
ATOM 677 N N . TYR A 1 87 ? 14.339 2.941 -17.828 1.00 71.94 87 TYR A N 1
ATOM 678 C CA . TYR A 1 87 ? 14.344 4.315 -17.322 1.00 71.94 87 TYR A CA 1
ATOM 679 C C . TYR A 1 87 ? 13.040 5.053 -17.660 1.00 71.94 87 TYR A C 1
ATOM 681 O O . TYR A 1 87 ? 12.395 4.784 -18.664 1.00 71.94 87 TYR A O 1
ATOM 689 N N . ARG A 1 88 ? 12.654 5.990 -16.781 1.00 67.00 88 ARG A N 1
ATOM 690 C CA . ARG A 1 88 ? 11.466 6.848 -16.959 1.00 67.00 88 ARG A CA 1
ATOM 691 C C . ARG A 1 88 ? 11.699 7.984 -17.955 1.00 67.00 88 ARG A C 1
ATOM 693 O O . ARG A 1 88 ? 10.741 8.559 -18.448 1.00 67.00 88 ARG A O 1
ATOM 700 N N . ASP A 1 89 ? 12.963 8.337 -18.171 1.00 69.00 89 ASP A N 1
ATOM 701 C CA . ASP A 1 89 ? 13.368 9.339 -19.149 1.00 69.00 89 ASP A CA 1
ATOM 702 C C . ASP A 1 89 ? 13.057 8.801 -20.557 1.00 69.00 89 ASP A C 1
ATOM 704 O O . ASP A 1 89 ? 13.602 7.748 -20.905 1.00 69.00 89 ASP A O 1
ATOM 708 N N . PRO A 1 90 ? 12.205 9.475 -21.359 1.00 67.56 90 PRO A N 1
ATOM 709 C CA . PRO A 1 90 ? 11.872 9.045 -22.716 1.00 67.56 90 PRO A CA 1
ATOM 710 C C . PRO A 1 90 ? 13.107 8.827 -23.592 1.00 67.56 90 PRO A C 1
ATOM 712 O O . PRO A 1 90 ? 13.120 7.915 -24.415 1.00 67.56 90 PRO A O 1
ATOM 715 N N . LEU A 1 91 ? 14.177 9.596 -23.361 1.00 71.50 91 LEU A N 1
ATOM 716 C CA . LEU A 1 91 ? 15.439 9.476 -24.095 1.00 71.50 91 LEU A CA 1
ATOM 717 C C . LEU A 1 91 ? 16.191 8.175 -23.781 1.00 71.50 91 LEU A C 1
ATOM 719 O O . LEU A 1 91 ? 17.102 7.799 -24.510 1.00 71.50 91 LEU A O 1
ATOM 723 N N . ARG A 1 92 ? 15.810 7.485 -22.700 1.00 71.94 92 ARG A N 1
ATOM 724 C CA . ARG A 1 92 ? 16.449 6.265 -22.187 1.00 71.94 92 ARG A CA 1
ATOM 725 C C . ARG A 1 92 ? 15.449 5.134 -21.949 1.00 71.94 92 ARG A C 1
ATOM 727 O O . ARG A 1 92 ? 15.778 4.144 -21.299 1.00 71.94 92 ARG A O 1
ATOM 734 N N . ALA A 1 93 ? 14.222 5.263 -22.447 1.00 67.62 93 ALA A N 1
ATOM 735 C CA . ALA A 1 93 ? 13.136 4.322 -22.175 1.00 67.62 93 ALA A CA 1
ATOM 736 C C . ALA A 1 93 ? 13.405 2.907 -22.718 1.00 67.62 93 ALA A C 1
ATOM 738 O O . ALA A 1 93 ? 12.817 1.940 -22.237 1.00 67.62 93 ALA A O 1
ATOM 739 N N . THR A 1 94 ? 14.306 2.773 -23.692 1.00 71.31 94 THR A N 1
ATOM 740 C CA . THR A 1 94 ? 14.762 1.490 -24.245 1.00 71.31 94 THR A CA 1
ATOM 741 C C . THR A 1 94 ? 15.972 0.914 -23.507 1.00 71.31 94 THR A C 1
ATOM 743 O O . THR A 1 94 ? 16.301 -0.257 -23.691 1.00 71.31 94 THR A O 1
ATOM 746 N N . GLU A 1 95 ? 16.629 1.700 -22.651 1.00 76.06 95 GLU A N 1
ATOM 747 C CA . GLU A 1 95 ? 17.781 1.243 -21.885 1.00 76.06 95 GLU A CA 1
ATOM 748 C C . GLU A 1 95 ? 17.327 0.444 -20.652 1.00 76.06 95 GLU A C 1
ATOM 750 O O . GLU A 1 95 ? 16.531 0.941 -19.839 1.00 76.06 95 GLU A O 1
ATOM 755 N N . PRO A 1 96 ? 17.856 -0.775 -20.444 1.00 75.00 96 PRO A N 1
ATOM 756 C CA . PRO A 1 96 ? 17.620 -1.502 -19.210 1.00 75.00 96 PRO A CA 1
ATOM 757 C C . PRO A 1 96 ? 18.299 -0.776 -18.045 1.00 75.00 96 PRO A C 1
ATOM 759 O O . PRO A 1 96 ? 19.444 -0.323 -18.134 1.00 75.00 96 PRO A O 1
ATOM 762 N N . LYS A 1 97 ? 17.609 -0.689 -16.908 1.00 79.75 97 LYS A N 1
ATOM 763 C CA . LYS A 1 97 ? 18.221 -0.189 -15.677 1.00 79.75 97 LYS A CA 1
ATOM 764 C C . LYS A 1 97 ? 19.349 -1.113 -15.238 1.00 79.75 97 LYS A C 1
ATOM 766 O O . LYS A 1 97 ? 19.198 -2.331 -15.217 1.00 79.75 97 LYS A O 1
ATOM 771 N N . ARG A 1 98 ? 20.444 -0.506 -14.769 1.00 78.38 98 ARG A N 1
ATOM 772 C CA . ARG A 1 98 ? 21.606 -1.231 -14.226 1.00 78.38 98 ARG A CA 1
ATOM 773 C C . ARG A 1 98 ? 21.242 -2.164 -13.067 1.00 78.38 98 ARG A C 1
ATOM 775 O O . ARG A 1 98 ? 21.831 -3.229 -12.933 1.00 78.38 98 ARG A O 1
ATOM 782 N N . THR A 1 99 ? 20.300 -1.755 -12.219 1.00 79.88 99 THR A N 1
ATOM 783 C CA . THR A 1 99 ? 19.853 -2.561 -11.078 1.00 79.88 99 THR A CA 1
ATOM 784 C C . THR A 1 99 ? 18.603 -3.352 -11.458 1.00 79.88 99 THR A C 1
ATOM 786 O O . THR A 1 99 ? 17.593 -2.727 -11.803 1.00 79.88 99 THR A O 1
ATOM 789 N N . PRO A 1 100 ? 18.611 -4.692 -11.331 1.00 82.56 100 PRO A N 1
ATOM 790 C CA . PRO A 1 100 ? 17.434 -5.507 -11.596 1.00 82.56 100 PRO A CA 1
ATOM 791 C C . PRO A 1 100 ? 16.228 -5.064 -10.748 1.00 82.56 100 PRO A C 1
ATOM 793 O O . PRO A 1 100 ? 16.400 -4.752 -9.563 1.00 82.56 100 PRO A O 1
ATOM 796 N N . PRO A 1 101 ? 15.003 -5.070 -11.304 1.00 84.12 101 PRO A N 1
ATOM 797 C CA . PRO A 1 101 ? 13.776 -4.781 -10.561 1.00 84.12 101 PRO A CA 1
ATOM 798 C C . PRO A 1 101 ? 13.648 -5.571 -9.254 1.00 84.12 101 PRO A C 1
ATOM 800 O O . PRO A 1 101 ? 13.394 -5.000 -8.200 1.00 84.12 101 PRO A O 1
ATOM 803 N N . ALA A 1 102 ? 13.953 -6.866 -9.298 1.00 85.94 102 ALA A N 1
ATOM 804 C CA . ALA A 1 102 ? 13.891 -7.769 -8.154 1.00 85.94 102 ALA A CA 1
ATOM 805 C C . ALA A 1 102 ? 14.760 -7.322 -6.957 1.00 85.94 102 ALA A C 1
ATOM 807 O O . ALA A 1 102 ? 14.366 -7.503 -5.807 1.00 85.94 102 ALA A O 1
ATOM 808 N N . SER A 1 103 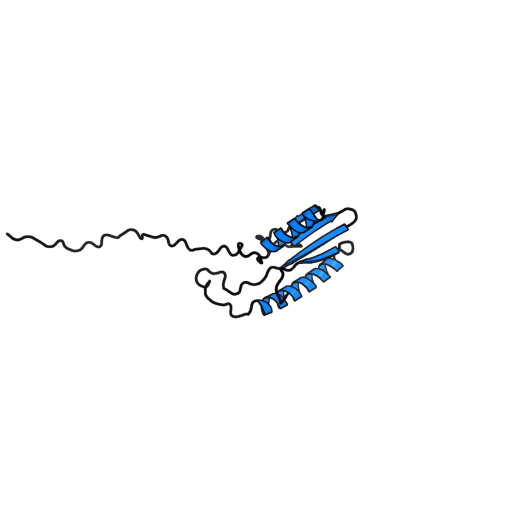? 15.933 -6.730 -7.207 1.00 87.62 103 SER A N 1
ATOM 809 C CA . SER A 1 103 ? 16.815 -6.221 -6.145 1.00 87.62 103 SER A CA 1
ATOM 810 C C . SER A 1 103 ? 16.281 -4.924 -5.536 1.00 87.62 103 SER A C 1
ATOM 812 O O . SER A 1 103 ? 16.359 -4.726 -4.327 1.00 87.62 103 SER A O 1
ATOM 814 N N . GLN A 1 104 ? 15.703 -4.048 -6.362 1.00 89.31 104 GLN A N 1
ATOM 815 C CA . GLN A 1 104 ? 15.048 -2.828 -5.882 1.00 89.31 104 GLN A CA 1
ATOM 816 C C . GLN A 1 104 ? 13.792 -3.158 -5.061 1.00 89.31 104 GLN A C 1
ATOM 818 O O . GLN A 1 104 ? 13.591 -2.568 -4.002 1.00 89.31 104 GLN A O 1
ATOM 823 N N . ALA A 1 105 ? 12.999 -4.141 -5.498 1.00 91.88 105 ALA A N 1
ATOM 824 C CA . ALA A 1 105 ? 11.811 -4.607 -4.785 1.00 91.88 105 ALA A CA 1
ATOM 825 C C . ALA A 1 105 ? 12.150 -5.126 -3.378 1.00 91.88 105 ALA A C 1
ATOM 827 O O . ALA A 1 105 ? 11.521 -4.703 -2.415 1.00 91.88 105 ALA A O 1
ATOM 828 N N . GLN A 1 106 ? 13.216 -5.923 -3.230 1.00 92.38 106 GLN A N 1
ATOM 829 C CA . GLN A 1 106 ? 13.678 -6.409 -1.921 1.00 92.38 106 GLN A CA 1
ATOM 830 C C . GLN A 1 106 ? 13.994 -5.263 -0.939 1.00 92.38 106 GLN A C 1
ATOM 832 O O . GLN A 1 106 ? 13.656 -5.316 0.249 1.00 92.38 106 GLN A O 1
ATOM 837 N N . GLN A 1 107 ? 14.647 -4.203 -1.424 1.00 92.06 107 GLN A N 1
ATOM 838 C CA . GLN A 1 107 ? 14.931 -3.030 -0.600 1.00 92.06 107 GLN A CA 1
ATOM 839 C C . GLN A 1 107 ? 13.639 -2.292 -0.217 1.00 92.06 107 GLN A C 1
ATOM 841 O O . GLN A 1 107 ? 13.471 -1.895 0.938 1.00 92.06 107 GLN A O 1
ATOM 846 N N . TRP A 1 108 ? 12.714 -2.127 -1.166 1.00 93.38 108 TRP A N 1
ATOM 847 C CA . TRP A 1 108 ? 11.417 -1.491 -0.919 1.00 93.38 108 TRP A CA 1
ATOM 848 C C . TRP A 1 108 ? 10.581 -2.267 0.099 1.00 93.38 108 TRP A C 1
ATOM 850 O O . TRP A 1 108 ? 9.989 -1.650 0.984 1.00 93.38 108 TRP A O 1
ATOM 860 N N . TYR A 1 109 ? 10.605 -3.597 0.037 1.00 94.81 109 TYR A N 1
ATOM 861 C CA . TYR A 1 109 ? 9.969 -4.476 1.012 1.00 94.81 109 TYR A CA 1
ATOM 862 C C . TYR A 1 109 ? 10.523 -4.254 2.423 1.00 94.81 109 TYR A C 1
ATOM 864 O O . TYR A 1 109 ? 9.771 -4.006 3.363 1.00 94.81 109 TYR A O 1
ATOM 872 N N . SER A 1 110 ? 11.851 -4.220 2.564 1.00 95.12 110 SER A N 1
ATOM 873 C CA . SER A 1 110 ? 12.511 -3.991 3.859 1.00 95.12 110 SER A CA 1
ATOM 874 C C . SER A 1 110 ? 12.122 -2.638 4.474 1.00 95.12 110 SER A C 1
ATOM 876 O O . SER A 1 110 ? 11.878 -2.533 5.677 1.00 95.12 110 SER A O 1
ATOM 878 N N . HIS A 1 111 ? 12.008 -1.595 3.645 1.00 93.75 111 HIS A N 1
ATOM 879 C CA . HIS A 1 111 ? 11.535 -0.281 4.084 1.00 93.75 111 HIS A CA 1
ATOM 880 C C . HIS A 1 111 ? 10.056 -0.296 4.501 1.00 93.75 111 HIS A C 1
ATOM 882 O O . HIS A 1 111 ? 9.711 0.316 5.515 1.00 93.75 111 HIS A O 1
ATOM 888 N N . ALA A 1 112 ? 9.194 -0.988 3.749 1.00 94.31 112 ALA A N 1
ATOM 889 C CA . ALA A 1 112 ? 7.774 -1.115 4.069 1.00 94.31 112 ALA A CA 1
ATOM 890 C C . ALA A 1 112 ? 7.563 -1.844 5.404 1.00 94.31 112 ALA A C 1
ATOM 892 O O . ALA A 1 112 ? 6.796 -1.368 6.236 1.00 94.31 112 ALA A O 1
ATOM 893 N N . ILE A 1 113 ? 8.317 -2.918 5.662 1.00 96.50 113 ILE A N 1
ATOM 894 C CA . ILE A 1 113 ? 8.288 -3.652 6.937 1.00 96.50 113 ILE A CA 1
ATOM 895 C C . ILE A 1 113 ? 8.682 -2.744 8.105 1.00 96.50 113 ILE A C 1
ATOM 897 O O . ILE A 1 113 ? 7.945 -2.643 9.086 1.00 96.50 113 ILE A O 1
ATOM 901 N N . LEU A 1 114 ? 9.803 -2.023 7.990 1.00 96.12 114 LEU A N 1
ATOM 902 C CA . LEU A 1 114 ? 10.242 -1.097 9.037 1.00 96.12 114 LEU A CA 1
ATOM 903 C C . LEU A 1 114 ? 9.208 0.011 9.291 1.00 96.12 114 LEU A C 1
ATOM 905 O O . LEU A 1 114 ? 8.967 0.382 10.442 1.00 96.12 114 LEU A O 1
ATOM 909 N N . LYS A 1 115 ? 8.587 0.548 8.233 1.00 93.81 115 LYS A N 1
ATOM 910 C CA . LYS A 1 115 ? 7.514 1.541 8.369 1.00 93.81 115 LYS A CA 1
ATOM 911 C C . LYS A 1 115 ? 6.286 0.929 9.045 1.00 93.81 115 LYS A C 1
ATOM 913 O O . LYS A 1 115 ? 5.769 1.541 9.974 1.00 93.81 115 LYS A O 1
ATOM 918 N N . GLY A 1 116 ? 5.885 -0.283 8.664 1.00 94.56 116 GLY A N 1
ATOM 919 C CA . GLY A 1 116 ? 4.791 -1.030 9.287 1.00 94.56 116 GLY A CA 1
ATOM 920 C C . GLY A 1 116 ? 4.985 -1.225 10.791 1.00 94.56 116 GLY A C 1
ATOM 921 O O . GLY A 1 116 ? 4.099 -0.890 11.570 1.00 94.56 116 GLY A O 1
ATOM 922 N N . MET A 1 117 ? 6.177 -1.649 11.220 1.00 96.25 117 MET A N 1
ATOM 923 C CA . MET A 1 117 ? 6.507 -1.799 12.647 1.00 96.25 117 MET A CA 1
ATOM 924 C C . MET A 1 117 ? 6.409 -0.472 13.414 1.00 96.25 117 MET A C 1
ATOM 926 O O . MET A 1 117 ? 5.890 -0.423 14.529 1.00 96.25 117 MET A O 1
ATOM 930 N N . ARG A 1 118 ? 6.868 0.633 12.812 1.00 94.81 118 ARG A N 1
ATOM 931 C CA . ARG A 1 118 ? 6.739 1.974 13.410 1.00 94.81 118 ARG A CA 1
ATOM 932 C C . ARG A 1 118 ? 5.281 2.412 13.522 1.00 94.81 118 ARG A C 1
ATOM 934 O O . ARG A 1 118 ? 4.915 3.027 14.519 1.00 94.81 118 ARG A O 1
ATOM 941 N N . LEU A 1 119 ? 4.459 2.099 12.520 1.00 93.62 119 LEU A N 1
ATOM 942 C CA . LEU A 1 119 ? 3.027 2.394 12.542 1.00 93.62 119 LEU A CA 1
ATOM 943 C C . LEU A 1 119 ? 2.306 1.581 13.610 1.00 93.62 119 LEU A C 1
ATOM 945 O O . LEU A 1 119 ? 1.507 2.153 14.338 1.00 93.62 119 LEU A O 1
ATOM 949 N N . GLN A 1 120 ? 2.631 0.297 13.752 1.00 95.06 120 GLN A N 1
ATOM 950 C CA . GLN A 1 120 ? 2.057 -0.555 14.792 1.00 95.06 120 GLN A CA 1
ATOM 951 C C . GLN A 1 120 ? 2.346 0.005 16.189 1.00 95.06 120 GLN A C 1
ATOM 953 O O . GLN A 1 120 ? 1.461 0.050 17.035 1.00 95.06 120 GLN A O 1
ATOM 958 N N . HIS A 1 121 ? 3.570 0.488 16.420 1.00 95.25 121 HIS A N 1
ATOM 959 C CA . HIS A 1 121 ? 3.918 1.147 17.677 1.00 95.25 121 HIS A CA 1
ATOM 960 C C . HIS A 1 121 ? 3.162 2.472 17.882 1.00 95.25 121 HIS A C 1
ATOM 962 O O . HIS A 1 121 ? 2.700 2.751 18.984 1.00 95.25 121 HIS A O 1
ATOM 968 N N . ALA A 1 122 ? 3.030 3.290 16.834 1.00 93.12 122 ALA A N 1
ATOM 969 C CA . ALA A 1 122 ? 2.359 4.589 16.911 1.00 93.12 122 ALA A CA 1
ATOM 970 C C . ALA A 1 122 ? 0.824 4.488 17.018 1.00 93.12 122 ALA A C 1
ATOM 972 O O . ALA A 1 122 ? 0.186 5.403 17.536 1.00 93.12 122 ALA A O 1
ATOM 973 N N . TYR A 1 123 ? 0.238 3.398 16.521 1.00 94.12 123 TYR A N 1
ATOM 974 C CA . TYR A 1 123 ? -1.203 3.168 16.445 1.00 94.12 123 TYR A CA 1
ATOM 975 C C . TYR A 1 123 ? -1.544 1.748 16.936 1.00 94.12 123 TYR A C 1
ATOM 977 O O . TYR A 1 123 ? -1.920 0.903 16.126 1.00 94.12 123 TYR A O 1
ATOM 985 N N . PRO A 1 124 ? -1.428 1.468 18.249 1.00 95.06 124 PRO A N 1
ATOM 986 C CA . PRO A 1 124 ? -1.558 0.110 18.795 1.00 95.06 124 PRO A CA 1
ATOM 987 C C . PRO A 1 124 ? -2.948 -0.514 18.603 1.00 95.06 124 PRO A C 1
ATOM 989 O O . PRO A 1 124 ? -3.067 -1.732 18.534 1.00 95.06 124 PRO A O 1
ATOM 992 N N . GLU A 1 125 ? -3.985 0.315 18.476 1.00 96.06 125 GLU A N 1
ATOM 993 C CA . GLU A 1 125 ? -5.373 -0.118 18.254 1.00 96.06 125 GLU A CA 1
ATOM 994 C C . GLU A 1 125 ? -5.726 -0.286 16.764 1.00 96.06 125 GLU A C 1
ATOM 996 O O . GLU A 1 125 ? -6.844 -0.674 16.423 1.00 96.06 125 GLU A O 1
ATOM 1001 N N . ALA A 1 126 ? -4.809 0.066 15.855 1.00 96.25 126 ALA A N 1
ATOM 1002 C CA . ALA A 1 126 ? -5.022 -0.063 14.422 1.00 96.25 126 ALA A CA 1
ATOM 1003 C C . ALA A 1 126 ? -4.369 -1.337 13.883 1.00 96.25 126 ALA A C 1
ATOM 1005 O O . ALA A 1 126 ? -3.251 -1.706 14.239 1.00 96.25 126 ALA A O 1
ATOM 1006 N N . GLU A 1 127 ? -5.047 -1.971 12.937 1.00 97.94 127 GLU A N 1
ATOM 1007 C CA . GLU A 1 127 ? -4.453 -3.005 12.108 1.00 97.94 127 GLU A CA 1
ATOM 1008 C C . GLU A 1 127 ? -3.519 -2.360 11.087 1.00 97.94 127 GLU A C 1
ATOM 1010 O O . GLU A 1 127 ? -3.849 -1.339 10.476 1.00 97.94 127 GLU A O 1
ATOM 1015 N N . ILE A 1 128 ? -2.350 -2.966 10.891 1.00 97.44 128 ILE A N 1
ATOM 1016 C CA . ILE A 1 128 ? -1.364 -2.512 9.915 1.00 97.44 128 ILE A CA 1
ATOM 1017 C C . ILE A 1 128 ? -1.295 -3.533 8.787 1.00 97.44 128 ILE A C 1
ATOM 1019 O O . ILE A 1 128 ? -1.025 -4.708 9.030 1.00 97.44 128 ILE A O 1
ATOM 1023 N N . ALA A 1 129 ? -1.501 -3.077 7.555 1.00 97.69 129 ALA A N 1
ATOM 1024 C CA . ALA A 1 129 ? -1.311 -3.883 6.358 1.00 97.69 129 ALA A CA 1
ATOM 1025 C C . ALA A 1 129 ? -0.201 -3.301 5.481 1.00 97.69 129 ALA A C 1
ATOM 1027 O O . ALA A 1 129 ? -0.035 -2.086 5.368 1.00 97.69 129 ALA A O 1
ATOM 1028 N N . LEU A 1 130 ? 0.542 -4.195 4.837 1.00 97.31 130 LEU A N 1
ATOM 1029 C CA . LEU A 1 130 ? 1.481 -3.861 3.777 1.00 97.31 130 LEU A CA 1
ATOM 1030 C C . LEU A 1 130 ? 0.946 -4.492 2.494 1.00 97.31 130 LEU A C 1
ATOM 1032 O O . LEU A 1 130 ? 0.704 -5.698 2.465 1.00 97.31 130 LEU A O 1
ATOM 1036 N N . ALA A 1 131 ? 0.731 -3.685 1.463 1.00 96.88 131 ALA A N 1
ATOM 1037 C CA . ALA A 1 131 ? 0.186 -4.132 0.192 1.00 96.88 131 ALA A CA 1
ATOM 1038 C C . ALA A 1 131 ? 1.235 -4.027 -0.914 1.00 96.88 131 ALA A C 1
ATOM 1040 O O . ALA A 1 131 ? 1.870 -2.987 -1.117 1.00 96.88 131 ALA A O 1
ATOM 1041 N N . PHE A 1 132 ? 1.369 -5.121 -1.653 1.00 96.44 132 PHE A N 1
ATOM 1042 C CA . PHE A 1 132 ? 2.306 -5.277 -2.750 1.00 96.44 132 PHE A CA 1
ATOM 1043 C C . PHE A 1 132 ? 1.555 -5.839 -3.969 1.00 96.44 132 PHE A C 1
ATOM 1045 O O . PHE A 1 132 ? 0.593 -6.589 -3.787 1.00 96.44 132 PHE A O 1
ATOM 1052 N N . PRO A 1 133 ? 1.957 -5.492 -5.203 1.00 94.81 133 PRO A N 1
ATOM 1053 C CA . PRO A 1 133 ? 1.490 -6.181 -6.397 1.00 94.81 133 PRO A CA 1
ATOM 1054 C C . PRO A 1 133 ? 1.933 -7.653 -6.368 1.00 94.81 133 PRO A C 1
ATOM 1056 O O . PRO A 1 133 ? 2.716 -8.044 -5.513 1.00 94.81 133 PRO A O 1
ATOM 1059 N N . ASP A 1 134 ? 1.435 -8.481 -7.284 1.00 93.56 134 ASP A N 1
ATOM 1060 C CA . ASP A 1 134 ? 1.797 -9.905 -7.342 1.00 93.56 134 ASP A CA 1
ATOM 1061 C C . ASP A 1 134 ? 2.857 -10.173 -8.423 1.00 93.56 134 ASP A C 1
ATOM 1063 O O . ASP A 1 134 ? 2.627 -9.958 -9.612 1.00 93.56 134 ASP A O 1
ATOM 1067 N N . PHE A 1 135 ? 4.045 -10.593 -7.994 1.00 90.75 135 PHE A N 1
ATOM 1068 C CA . PHE A 1 135 ? 5.218 -10.919 -8.807 1.00 90.75 135 PHE A CA 1
ATOM 1069 C C . PHE A 1 135 ? 6.042 -11.957 -8.029 1.00 90.75 135 PHE A C 1
ATOM 1071 O O . PHE A 1 135 ? 6.063 -11.918 -6.798 1.00 90.75 135 PHE A O 1
ATOM 1078 N N . PRO A 1 136 ? 6.826 -12.820 -8.707 1.00 85.94 136 PRO A N 1
ATOM 1079 C CA . PRO A 1 136 ? 7.594 -13.885 -8.049 1.00 85.94 136 PRO A CA 1
ATOM 1080 C C . PRO A 1 136 ? 8.549 -13.430 -6.935 1.00 85.94 136 PRO A C 1
ATOM 1082 O O . PRO A 1 136 ? 8.953 -14.238 -6.103 1.00 85.94 136 PRO A O 1
ATOM 1085 N N . ARG A 1 137 ? 8.950 -12.152 -6.930 1.00 82.81 137 ARG A N 1
ATOM 1086 C CA . ARG A 1 137 ? 9.678 -11.547 -5.815 1.00 82.81 137 ARG A CA 1
ATOM 1087 C C . ARG A 1 137 ? 9.060 -10.213 -5.415 1.00 82.81 137 ARG A C 1
ATOM 1089 O O . ARG A 1 137 ? 9.183 -9.256 -6.184 1.00 82.81 137 ARG A O 1
ATOM 1096 N N . TYR A 1 138 ? 8.574 -10.190 -4.173 1.00 62.44 138 TYR A N 1
ATOM 1097 C CA . TYR A 1 138 ? 8.340 -9.044 -3.295 1.00 62.44 138 TYR A CA 1
ATOM 1098 C C . TYR A 1 138 ? 9.077 -9.242 -1.982 1.00 62.44 138 TYR A C 1
ATOM 1100 O O . TYR A 1 138 ? 9.097 -10.394 -1.495 1.00 62.44 138 TYR A O 1
#

Secondary structure (DSSP, 8-state):
----PPP------------------TT-STTSHHHHHHHHHHHHHHTTPEEEEE--TTTT-SS-SEEEEETTEEEEEEE-----SB-SSGGGTTSBPSS-HHHHHHHHHHHHHHHHHH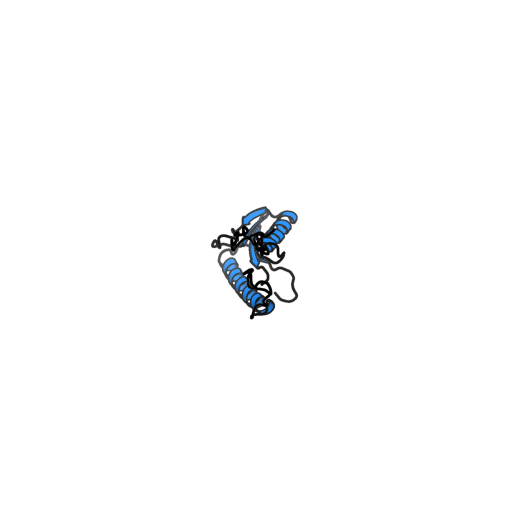HHHH-TTEEEEEE----S--

Radius of gyration: 25.07 Å; chains: 1; bounding box: 39×46×96 Å

Sequence (138 aa):
MTLRRPSNGWETMPPTSNQELISVDVTSAWYWEGNVVDAVERHLLWDGWKIVGKADTLSKARGVDLKASRPGRSLLIEVKGYPASTYRDPLRATEPKRTPPASQAQQWYSHAILKGMRLQHAYPEAEIALAFPDFPRY

Foldseek 3Di:
DDDDDDDDDPPDDDPPDDPPLPQVVPVVPCLAFVNQLVVVVVVCVVVVKDWPDADDPVPPDPDAGTWIDDVQAIEGEHEHGFDDQWDSPSVTRVPGDPDDRLVVLVVVVVVQVVVQVVVCVVCVSHHYYYTGDDDPHD